Protein AF-A0A7D5H4E6-F1 (afdb_monomer)

Organism: NCBI:txid1699371

Secondary structure (DSSP, 8-state):
--------------------------TTPPBPTTT--B--EEEESSSS-EEEETT--EE-HHHHTT-

Sequence (67 aa):
MTDDDPDSSTADSTESVLEGVTLTPPMSLTLCPSCGEPVGSVTSRGPLDHTAGPCGCSLTPGEVRRL

Mean predicted aligned error: 14.85 Å

Solvent-accessible surface area (backbone atoms only — not comparable to full-atom values): 4602 Å² total; per-residue (Å²): 132,85,88,85,79,88,80,78,80,81,73,80,81,81,80,75,72,75,66,80,71,76,75,62,79,65,80,80,61,41,55,35,91,88,80,62,50,64,42,82,44,75,52,67,70,68,91,66,40,31,28,34,31,80,83,63,47,78,38,51,60,73,53,61,76,71,95

Structure (mmCIF, N/CA/C/O backbone):
data_AF-A0A7D5H4E6-F1
#
_entry.id   AF-A0A7D5H4E6-F1
#
loop_
_atom_site.group_PDB
_atom_site.id
_atom_site.type_symbol
_atom_site.label_atom_id
_atom_site.label_alt_id
_atom_site.label_comp_id
_atom_site.label_asym_i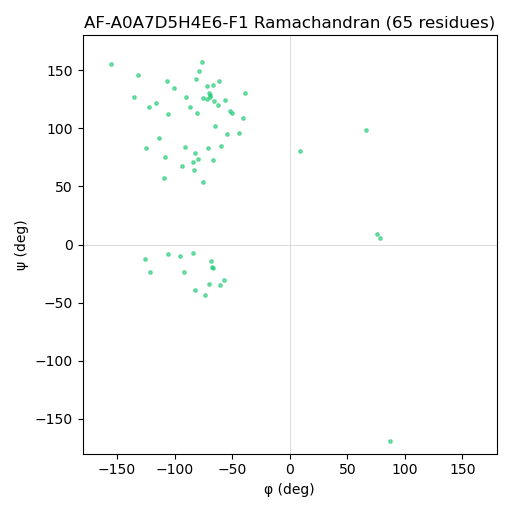d
_atom_site.label_entity_id
_atom_site.label_seq_id
_atom_site.pdbx_PDB_ins_code
_atom_site.Cartn_x
_atom_site.Cartn_y
_atom_site.Cartn_z
_atom_site.occupancy
_atom_site.B_iso_or_equiv
_atom_site.auth_seq_id
_atom_site.auth_comp_id
_atom_site.auth_asym_id
_atom_site.auth_atom_id
_atom_site.pdbx_PDB_model_num
ATOM 1 N N . MET A 1 1 ? 30.107 52.792 -2.465 1.00 49.50 1 MET A N 1
ATOM 2 C CA . MET A 1 1 ? 29.725 51.599 -3.245 1.00 49.50 1 MET A CA 1
ATOM 3 C C . MET A 1 1 ? 28.703 50.878 -2.396 1.00 49.50 1 MET A C 1
ATOM 5 O O . MET A 1 1 ? 28.937 50.778 -1.202 1.00 49.50 1 MET A O 1
ATOM 9 N N . THR A 1 2 ? 27.534 50.619 -2.971 1.00 61.34 2 THR A N 1
ATOM 10 C CA . THR A 1 2 ? 26.285 50.279 -2.275 1.00 61.34 2 THR A CA 1
ATOM 11 C C . THR A 1 2 ? 26.380 48.994 -1.448 1.00 61.34 2 THR A C 1
ATOM 13 O O . THR A 1 2 ? 27.014 48.038 -1.884 1.00 61.34 2 THR A O 1
ATOM 16 N N . ASP A 1 3 ? 25.753 49.045 -0.271 1.00 58.12 3 ASP A N 1
ATOM 17 C CA . ASP A 1 3 ? 25.408 47.955 0.651 1.00 58.12 3 ASP A CA 1
ATOM 18 C C . ASP A 1 3 ? 24.562 46.888 -0.068 1.00 58.12 3 ASP A C 1
ATOM 20 O O . ASP A 1 3 ? 23.527 47.225 -0.645 1.00 58.12 3 ASP A O 1
ATOM 24 N N . ASP A 1 4 ? 24.998 45.628 -0.048 1.00 63.78 4 ASP A N 1
ATOM 25 C CA . ASP A 1 4 ? 24.221 44.473 -0.518 1.00 63.78 4 ASP A CA 1
ATOM 26 C C . ASP A 1 4 ? 23.924 43.602 0.712 1.00 63.78 4 ASP A C 1
ATOM 28 O O . ASP A 1 4 ? 24.759 42.816 1.162 1.00 63.78 4 ASP A O 1
ATOM 32 N N . ASP A 1 5 ? 22.771 43.867 1.327 1.00 64.69 5 ASP A N 1
ATOM 33 C CA . ASP A 1 5 ? 22.238 43.162 2.493 1.00 64.69 5 ASP A CA 1
ATOM 34 C C . ASP A 1 5 ? 21.444 41.932 2.007 1.00 64.69 5 ASP A C 1
ATOM 36 O O . ASP A 1 5 ? 20.476 42.091 1.252 1.00 64.69 5 ASP A O 1
ATOM 40 N N . PRO A 1 6 ? 21.841 40.696 2.365 1.00 69.62 6 PRO A N 1
ATOM 41 C CA . PRO A 1 6 ? 21.144 39.494 1.937 1.00 69.62 6 PRO A CA 1
ATOM 42 C C . PRO A 1 6 ? 19.962 39.197 2.868 1.00 69.62 6 PRO A C 1
ATOM 44 O O . PRO A 1 6 ? 19.982 38.210 3.603 1.00 69.62 6 PRO A O 1
ATOM 47 N N . ASP A 1 7 ? 18.899 39.999 2.805 1.00 60.72 7 ASP A N 1
ATOM 48 C CA . ASP A 1 7 ? 17.602 39.590 3.351 1.00 60.72 7 ASP A CA 1
ATOM 49 C C . ASP A 1 7 ? 16.784 38.892 2.261 1.00 60.72 7 ASP A C 1
ATOM 51 O O . ASP A 1 7 ? 15.968 39.479 1.552 1.00 60.72 7 ASP A O 1
ATOM 55 N N . SER A 1 8 ? 17.041 37.595 2.101 1.00 55.72 8 SER A N 1
ATOM 56 C CA . SER A 1 8 ? 16.099 36.702 1.427 1.00 55.72 8 SER A CA 1
ATOM 57 C C . SER A 1 8 ? 15.477 35.764 2.451 1.00 55.72 8 SER A C 1
ATOM 59 O O . SER A 1 8 ? 15.543 34.540 2.327 1.00 55.72 8 SER A O 1
ATOM 61 N N . SER A 1 9 ? 14.854 36.349 3.473 1.00 55.59 9 SER A N 1
ATOM 62 C CA . SER A 1 9 ? 13.953 35.639 4.374 1.00 55.59 9 SER A CA 1
ATOM 63 C C . SER A 1 9 ? 12.580 35.475 3.713 1.00 55.59 9 SER A C 1
ATOM 65 O O . SER A 1 9 ? 11.612 36.127 4.096 1.00 55.59 9 SER A O 1
ATOM 67 N N . THR A 1 10 ? 12.442 34.582 2.728 1.00 60.81 10 THR A N 1
ATOM 68 C CA . THR A 1 10 ? 11.109 34.070 2.358 1.00 60.81 10 THR A CA 1
ATOM 69 C C . THR A 1 10 ? 10.749 32.949 3.317 1.00 60.81 10 THR A C 1
ATOM 71 O O . THR A 1 10 ? 10.913 31.762 3.029 1.00 60.81 10 THR A O 1
ATOM 74 N N . ALA A 1 11 ? 10.316 33.361 4.505 1.00 64.31 11 ALA A N 1
ATOM 75 C CA . ALA A 1 11 ? 9.560 32.509 5.394 1.00 64.31 11 ALA A CA 1
ATOM 76 C C . ALA A 1 11 ? 8.195 32.211 4.763 1.00 64.31 11 ALA A C 1
ATOM 78 O O . ALA A 1 11 ? 7.522 33.103 4.256 1.00 64.31 11 ALA A O 1
ATOM 79 N N . ASP A 1 12 ? 7.816 30.946 4.885 1.00 57.81 12 ASP A N 1
ATOM 80 C CA . ASP A 1 12 ? 6.448 30.451 4.845 1.00 57.81 12 ASP A CA 1
ATOM 81 C C . ASP A 1 12 ? 5.689 30.575 3.514 1.00 57.81 12 ASP A C 1
ATOM 83 O O . ASP A 1 12 ? 5.031 31.555 3.173 1.00 57.81 12 ASP A O 1
ATOM 87 N N . SER A 1 13 ? 5.672 29.464 2.792 1.00 52.38 13 SER A N 1
ATOM 88 C CA . SER A 1 13 ? 4.399 28.990 2.268 1.00 52.38 13 SER A CA 1
ATOM 89 C C . SER A 1 13 ? 4.250 27.565 2.753 1.00 52.38 13 SER A C 1
ATOM 91 O O . SER A 1 13 ? 4.628 26.598 2.094 1.00 52.38 13 SER A O 1
ATOM 93 N N . THR A 1 14 ? 3.762 27.454 3.988 1.00 65.19 14 THR A N 1
ATOM 94 C CA . THR A 1 14 ? 3.062 26.260 4.433 1.00 65.19 14 THR A CA 1
ATOM 95 C C . THR A 1 14 ? 1.853 26.062 3.525 1.00 65.19 14 THR A C 1
ATOM 97 O O . THR A 1 14 ? 0.725 26.427 3.836 1.00 65.19 14 THR A O 1
ATOM 100 N N . GLU A 1 15 ? 2.071 25.415 2.385 1.00 59.31 15 GLU A N 1
ATOM 101 C CA . GLU A 1 15 ? 0.997 24.813 1.600 1.00 59.31 15 GLU A CA 1
ATOM 102 C C . GLU A 1 15 ? 0.550 23.516 2.291 1.00 59.31 15 GLU A C 1
ATOM 104 O O . GLU A 1 15 ? 0.504 22.439 1.709 1.00 59.31 15 GLU A O 1
ATOM 109 N N . SER A 1 16 ? 0.205 23.617 3.576 1.00 60.09 16 SER A N 1
ATOM 110 C CA . SER A 1 16 ? -0.669 22.655 4.234 1.00 60.09 16 SER A CA 1
ATOM 111 C C . SER A 1 16 ? -2.101 23.059 3.920 1.00 60.09 16 SER A C 1
ATOM 113 O O . SER A 1 16 ? -2.880 23.402 4.805 1.00 60.09 16 SER A O 1
ATOM 115 N N . VAL A 1 17 ? -2.463 23.002 2.639 1.00 62.91 17 VAL A N 1
ATOM 116 C CA . VAL A 1 17 ? -3.864 22.831 2.264 1.00 62.91 17 VAL A CA 1
ATOM 117 C C . VAL A 1 17 ? -4.073 21.338 2.076 1.00 62.91 17 VAL A C 1
ATOM 119 O O . VAL A 1 17 ? -4.303 20.824 0.987 1.00 62.91 17 VAL A O 1
ATOM 122 N N . LEU A 1 18 ? -3.990 20.619 3.193 1.00 61.41 18 LEU A N 1
ATOM 123 C CA . LEU A 1 18 ? -4.794 19.421 3.345 1.00 61.41 18 LEU A CA 1
ATOM 124 C C . LEU A 1 18 ? -6.210 19.969 3.521 1.00 61.41 18 LEU A C 1
ATOM 126 O O . LEU A 1 18 ? -6.651 20.221 4.645 1.00 61.41 18 LEU A O 1
ATOM 130 N N . GLU A 1 19 ? -6.864 20.280 2.395 1.00 60.81 19 GLU A N 1
ATOM 131 C CA . GLU A 1 19 ? -8.300 20.536 2.343 1.00 60.81 19 GLU A CA 1
ATOM 132 C C . GLU A 1 19 ? -8.959 19.538 3.276 1.00 60.81 19 GLU A C 1
ATOM 134 O O . GLU A 1 19 ? -8.613 18.357 3.227 1.00 60.81 19 GLU A O 1
ATOM 139 N N . GLY A 1 20 ? -9.825 20.031 4.163 1.00 58.06 20 GLY A N 1
ATOM 140 C CA . GLY A 1 20 ? -10.470 19.233 5.189 1.00 58.06 20 GLY A CA 1
ATOM 141 C C . GLY A 1 20 ? -10.966 17.917 4.613 1.00 58.06 20 GLY A C 1
ATOM 142 O O . GLY A 1 20 ? -12.068 17.837 4.068 1.00 58.06 20 GLY A O 1
ATOM 143 N N . VAL A 1 21 ? -10.154 16.869 4.773 1.00 53.50 21 VAL A N 1
ATOM 144 C CA . VAL A 1 21 ? -10.604 15.505 4.616 1.00 53.50 21 VAL A CA 1
ATOM 145 C C . VAL A 1 21 ? -11.580 15.396 5.755 1.00 53.50 21 VAL A C 1
ATOM 147 O O . VAL A 1 21 ? -11.199 15.338 6.924 1.00 53.50 21 VAL A O 1
ATOM 150 N N . THR A 1 22 ? -12.859 15.489 5.410 1.00 52.44 22 THR A N 1
ATOM 151 C CA . THR A 1 22 ? -13.925 15.032 6.277 1.00 52.44 22 THR A CA 1
ATOM 152 C C . THR A 1 22 ? -13.540 13.592 6.566 1.00 52.44 22 THR A C 1
ATOM 154 O O . THR A 1 22 ? -13.764 12.716 5.730 1.00 52.44 22 THR A O 1
ATOM 157 N N . LEU A 1 23 ? -12.845 13.374 7.691 1.00 55.31 23 LEU A N 1
ATOM 158 C CA . LEU A 1 23 ? -12.536 12.072 8.255 1.00 55.31 23 LEU A CA 1
ATOM 159 C C . LEU A 1 23 ? -13.890 11.514 8.667 1.00 55.31 23 LEU A C 1
ATOM 161 O O . LEU A 1 23 ? -14.265 11.502 9.836 1.00 55.31 23 LEU A O 1
ATOM 165 N N . THR A 1 24 ? -14.668 11.130 7.658 1.00 58.50 24 THR A N 1
ATOM 166 C CA . THR A 1 24 ? -15.764 10.200 7.798 1.00 58.50 24 THR A CA 1
ATOM 167 C C . THR A 1 24 ? -15.114 9.048 8.546 1.00 58.50 24 THR A C 1
ATOM 169 O O . THR A 1 24 ? -14.150 8.497 8.006 1.00 58.50 24 THR A O 1
ATOM 172 N N . PRO A 1 25 ? -15.498 8.779 9.809 1.00 54.38 25 PRO A N 1
ATOM 173 C CA . PRO A 1 25 ? -14.858 7.745 10.609 1.00 54.38 25 PRO A CA 1
ATOM 174 C C . PRO A 1 25 ? -14.879 6.502 9.739 1.00 54.38 25 PRO A C 1
ATOM 176 O O . PRO A 1 25 ? -15.963 6.109 9.291 1.00 54.38 25 PRO A O 1
ATOM 179 N N . PRO A 1 26 ? -13.711 5.999 9.328 1.00 56.00 26 PRO A N 1
ATOM 180 C CA . PRO A 1 26 ? -13.706 5.190 8.144 1.00 56.00 26 PRO A CA 1
ATOM 181 C C . PRO A 1 26 ? -14.380 3.886 8.542 1.00 56.00 26 PRO A C 1
ATOM 183 O O . PRO A 1 26 ? -14.035 3.287 9.564 1.00 56.00 26 PRO A O 1
ATOM 186 N N . MET A 1 27 ? -15.418 3.520 7.789 1.00 55.94 27 MET A N 1
ATOM 187 C CA . MET A 1 27 ? -16.010 2.189 7.829 1.00 55.94 27 MET A CA 1
ATOM 188 C C . MET A 1 27 ? -14.851 1.198 7.921 1.00 55.94 27 MET A C 1
ATOM 190 O O . MET A 1 27 ? -14.059 1.134 6.991 1.00 55.94 27 MET A O 1
ATOM 194 N N . SER A 1 28 ? -14.693 0.568 9.087 1.00 61.47 28 SER A N 1
ATOM 195 C CA . SER A 1 28 ? -13.662 -0.405 9.461 1.00 61.47 28 SER A CA 1
ATOM 196 C C . SER A 1 28 ? -12.525 -0.566 8.439 1.00 61.47 28 SER A C 1
ATOM 198 O O . SER A 1 28 ? -12.552 -1.505 7.650 1.00 61.47 28 SER A O 1
ATOM 200 N N . LEU A 1 29 ? -11.538 0.344 8.426 1.00 71.94 29 LEU A N 1
ATOM 201 C CA . LEU A 1 29 ? -10.362 0.166 7.562 1.00 71.94 29 LEU A CA 1
ATOM 202 C C . LEU A 1 29 ? -9.651 -1.103 7.989 1.00 71.94 29 LEU A C 1
ATOM 204 O O . LEU A 1 29 ? -9.208 -1.208 9.138 1.00 71.94 29 LEU A O 1
ATOM 208 N N . THR A 1 30 ? -9.531 -2.056 7.073 1.00 82.94 30 THR A N 1
ATOM 209 C CA . THR A 1 30 ? -8.779 -3.256 7.384 1.00 82.94 30 THR A CA 1
ATOM 210 C C . THR A 1 30 ? -7.298 -2.900 7.485 1.00 82.94 30 THR A C 1
ATOM 212 O O . THR A 1 30 ? -6.722 -2.247 6.614 1.00 82.94 30 THR A O 1
ATOM 215 N N . LEU A 1 31 ? -6.692 -3.279 8.607 1.00 86.75 31 LEU A N 1
ATOM 216 C CA . LEU A 1 31 ? -5.295 -2.993 8.913 1.00 86.75 31 LEU A CA 1
ATOM 217 C C . LEU A 1 31 ? -4.404 -4.014 8.213 1.00 86.75 31 LEU A C 1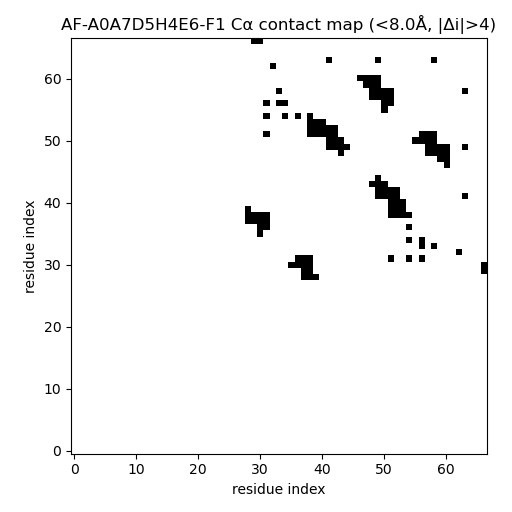
ATOM 219 O O . LEU A 1 31 ? -4.730 -5.201 8.132 1.00 86.75 31 LEU A O 1
ATOM 223 N N . CYS A 1 32 ? -3.257 -3.556 7.728 1.00 86.94 32 CYS A N 1
ATOM 224 C CA . CYS A 1 32 ? -2.269 -4.413 7.111 1.00 86.94 32 CYS A CA 1
ATOM 225 C C . CYS A 1 32 ? -1.712 -5.370 8.178 1.00 86.94 32 CYS A C 1
ATOM 227 O O . CYS A 1 32 ? -1.177 -4.904 9.183 1.00 86.94 32 CYS A O 1
ATOM 229 N N . PRO A 1 33 ? -1.783 -6.695 7.986 1.00 83.31 33 PRO A N 1
ATOM 230 C CA . PRO A 1 33 ? -1.309 -7.660 8.979 1.00 83.31 33 PRO A CA 1
ATOM 231 C C . PRO A 1 33 ? 0.213 -7.624 9.187 1.00 83.31 33 PRO A C 1
ATOM 233 O O . PRO A 1 33 ? 0.692 -8.070 10.227 1.00 83.31 33 PRO A O 1
ATOM 236 N N . SER A 1 34 ? 0.978 -7.084 8.231 1.00 83.75 34 SER A N 1
ATOM 237 C CA . SER A 1 34 ? 2.439 -6.994 8.328 1.00 83.75 34 SER A CA 1
ATOM 238 C C . SER A 1 34 ? 2.930 -5.791 9.138 1.00 83.75 34 SER A C 1
ATOM 240 O O . SER A 1 34 ? 3.906 -5.921 9.872 1.00 83.75 34 SER A O 1
ATOM 242 N N . CYS A 1 35 ? 2.293 -4.624 8.999 1.00 85.81 35 CYS A N 1
ATOM 243 C CA . CYS A 1 35 ? 2.762 -3.367 9.603 1.00 85.81 35 CYS A CA 1
ATOM 244 C C . CYS A 1 35 ? 1.722 -2.647 10.474 1.00 85.81 35 CYS A C 1
ATOM 246 O O . CYS A 1 35 ? 2.077 -1.727 11.202 1.00 85.81 35 CYS A O 1
ATOM 248 N N . GLY A 1 36 ? 0.452 -3.051 10.421 1.00 85.44 36 GLY A N 1
ATOM 249 C CA . GLY A 1 36 ? -0.641 -2.419 11.158 1.00 85.44 36 GLY A CA 1
ATOM 250 C C . GLY A 1 36 ? -1.167 -1.120 10.541 1.00 85.44 36 GLY A C 1
ATOM 251 O O . GLY A 1 36 ? -2.019 -0.484 11.147 1.00 85.44 36 GLY A O 1
ATOM 252 N N . GLU A 1 37 ? -0.702 -0.715 9.358 1.00 86.44 37 GLU A N 1
ATOM 253 C CA . GLU A 1 37 ? -1.18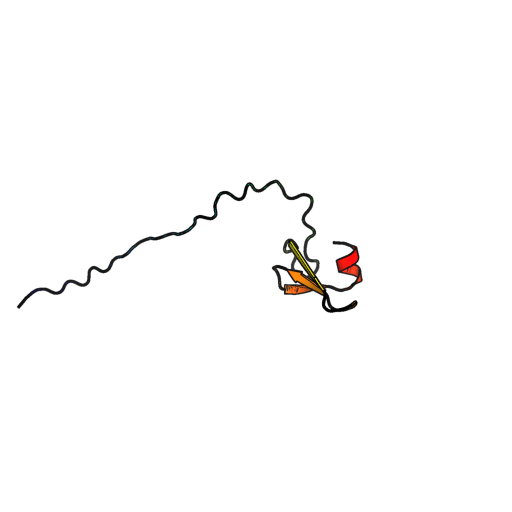1 0.501 8.681 1.00 86.44 37 GLU A CA 1
ATOM 254 C C . GLU A 1 37 ? -2.540 0.262 7.991 1.00 86.44 37 GLU A C 1
ATOM 256 O O . GLU A 1 37 ? -2.788 -0.857 7.535 1.00 86.44 37 GLU A O 1
ATOM 261 N N . PRO A 1 38 ? -3.437 1.259 7.863 1.00 85.94 38 PRO A N 1
ATOM 262 C CA . PRO A 1 38 ? -4.722 1.046 7.215 1.00 85.94 38 PRO A CA 1
ATOM 263 C C . PRO A 1 38 ? -4.537 0.806 5.715 1.00 85.94 38 PRO A C 1
ATOM 265 O O . PRO A 1 38 ? -3.895 1.589 5.010 1.00 85.94 38 PRO A O 1
ATOM 268 N N . VAL A 1 39 ? -5.128 -0.280 5.217 1.00 87.44 39 VAL A N 1
ATOM 269 C CA . VAL A 1 39 ? -5.089 -0.623 3.797 1.00 87.44 39 VAL A CA 1
ATOM 270 C C . VAL A 1 39 ? -6.148 0.197 3.069 1.00 87.44 39 VAL A C 1
ATOM 272 O O . VAL A 1 39 ? -7.344 0.006 3.270 1.00 87.44 39 VAL A O 1
ATOM 275 N N . GLY A 1 40 ? -5.703 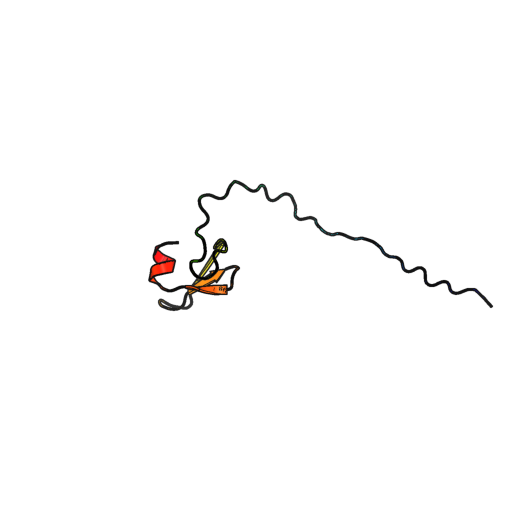1.113 2.209 1.00 83.50 40 GLY A N 1
ATOM 276 C CA . GLY A 1 40 ? -6.588 1.892 1.337 1.00 83.50 40 GLY A CA 1
ATOM 27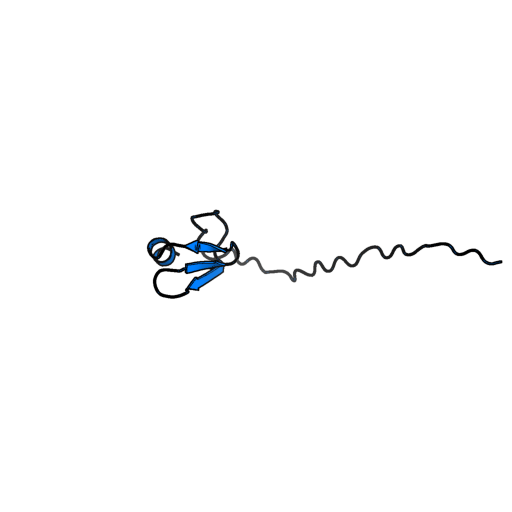7 C C . GLY A 1 40 ? -6.795 1.248 -0.035 1.00 83.50 40 GLY A C 1
ATOM 278 O O . GLY A 1 40 ? -7.789 1.511 -0.705 1.00 83.50 40 GLY A O 1
ATOM 279 N N . SER A 1 41 ? -5.857 0.404 -0.472 1.00 85.44 41 SER A N 1
ATOM 280 C CA . SER A 1 41 ? -5.936 -0.309 -1.750 1.00 85.44 41 SER A CA 1
ATOM 281 C C . SER A 1 41 ? -5.110 -1.593 -1.726 1.00 85.44 41 SER A C 1
ATOM 283 O O . SER A 1 41 ? -4.138 -1.703 -0.981 1.00 85.44 41 SER A O 1
ATOM 285 N N . VAL A 1 42 ? -5.470 -2.563 -2.567 1.00 87.38 42 VAL A N 1
ATOM 286 C CA . VAL A 1 42 ? -4.675 -3.779 -2.782 1.00 87.38 42 VAL A CA 1
ATOM 287 C C . VAL A 1 42 ? -4.330 -3.878 -4.260 1.00 87.38 42 VAL A C 1
ATOM 289 O O . VAL A 1 42 ? -5.210 -3.993 -5.111 1.00 87.38 42 VAL A O 1
ATOM 292 N N . THR A 1 43 ? -3.038 -3.856 -4.572 1.00 89.81 43 THR A N 1
ATOM 293 C CA . THR A 1 43 ? -2.537 -4.124 -5.924 1.00 89.81 4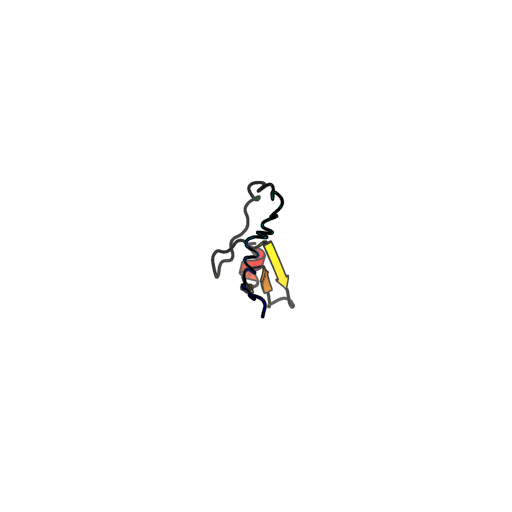3 THR A CA 1
ATOM 294 C C . THR A 1 43 ? -2.276 -5.616 -6.054 1.00 89.81 43 THR A C 1
ATOM 296 O O . THR A 1 43 ? -1.571 -6.182 -5.230 1.00 89.81 43 THR A O 1
ATOM 299 N N . SER A 1 44 ? -2.831 -6.265 -7.077 1.00 89.75 44 SER A N 1
ATOM 300 C CA . SER A 1 44 ? -2.656 -7.707 -7.298 1.00 89.75 44 SER A CA 1
ATOM 301 C C . SER A 1 44 ? -1.917 -7.956 -8.608 1.00 89.75 44 SER A C 1
ATOM 303 O O . SER A 1 44 ? -2.388 -7.546 -9.670 1.00 89.75 44 SER A O 1
ATOM 305 N N . ARG A 1 45 ? -0.772 -8.638 -8.551 1.00 89.19 45 ARG A N 1
ATOM 306 C CA . ARG A 1 45 ? 0.006 -9.080 -9.716 1.00 89.19 45 AR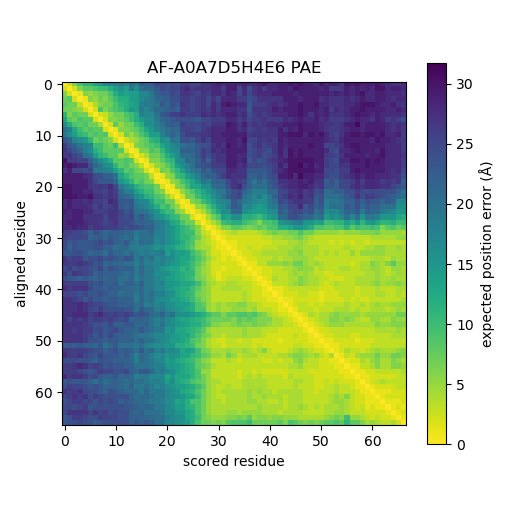G A CA 1
ATOM 307 C C . ARG A 1 45 ? -0.124 -10.593 -9.871 1.00 89.19 45 ARG A C 1
ATOM 309 O O . ARG A 1 45 ? 0.775 -11.375 -9.590 1.00 89.19 45 ARG A O 1
ATOM 316 N N . GLY A 1 46 ? -1.285 -11.008 -10.363 1.00 84.69 46 GLY A N 1
ATOM 317 C CA . GLY A 1 46 ? -1.641 -12.421 -10.469 1.00 84.69 46 GLY A CA 1
ATOM 318 C C . GLY A 1 46 ? -2.278 -12.963 -9.183 1.00 84.69 46 GLY A C 1
ATOM 319 O O . GLY A 1 46 ? -2.676 -12.190 -8.317 1.00 84.69 46 GLY A O 1
ATOM 320 N N . PRO A 1 47 ? -2.443 -14.291 -9.070 1.00 85.12 47 PRO A N 1
ATOM 321 C CA . PRO A 1 47 ? -3.237 -14.910 -8.005 1.00 85.12 47 PRO A CA 1
ATOM 322 C C . PRO A 1 47 ? -2.486 -15.117 -6.680 1.00 85.12 47 PRO A C 1
ATOM 324 O O . PRO A 1 47 ? -3.089 -15.582 -5.714 1.00 85.12 47 PRO A O 1
ATOM 327 N N . LEU A 1 48 ? -1.174 -14.866 -6.657 1.00 86.25 48 LEU A N 1
ATOM 328 C CA . LEU A 1 48 ? -0.303 -15.123 -5.504 1.00 86.25 48 LEU A CA 1
ATOM 329 C C . LEU A 1 48 ? 0.409 -13.870 -4.992 1.00 86.25 48 LEU A C 1
ATOM 331 O O . LEU A 1 48 ? 0.807 -13.852 -3.833 1.00 86.25 48 LEU A O 1
ATOM 335 N N . ASP A 1 49 ? 0.577 -12.853 -5.839 1.00 87.44 49 ASP A N 1
ATOM 336 C CA . ASP A 1 49 ? 1.300 -11.633 -5.495 1.00 87.44 49 ASP A CA 1
ATOM 337 C C . ASP A 1 49 ? 0.301 -10.501 -5.275 1.00 87.44 49 ASP A C 1
ATOM 339 O O . ASP A 1 49 ? -0.393 -10.063 -6.197 1.00 87.44 49 ASP A O 1
ATOM 343 N N . HIS A 1 50 ? 0.210 -10.052 -4.030 1.00 89.38 50 HIS A N 1
ATOM 344 C CA . HIS A 1 50 ? -0.646 -8.949 -3.632 1.00 89.38 50 HIS A CA 1
ATOM 345 C C . HIS A 1 50 ? 0.157 -7.971 -2.787 1.00 89.38 50 HIS A C 1
ATOM 347 O O . HIS A 1 50 ? 1.035 -8.368 -2.026 1.00 89.38 50 HIS A O 1
ATOM 353 N N . THR A 1 51 ? -0.136 -6.684 -2.904 1.00 90.38 51 THR A N 1
ATOM 354 C CA . THR A 1 51 ? 0.566 -5.628 -2.179 1.00 90.38 51 THR A CA 1
ATOM 355 C C . THR A 1 51 ? -0.441 -4.640 -1.618 1.00 90.38 51 THR A C 1
ATOM 357 O O . THR A 1 51 ? -1.282 -4.118 -2.353 1.00 90.38 51 THR A O 1
ATOM 360 N N . ALA A 1 52 ? -0.353 -4.380 -0.318 1.00 90.44 52 ALA A N 1
ATOM 361 C CA . ALA A 1 52 ? -1.143 -3.363 0.355 1.00 90.44 52 ALA A CA 1
ATOM 362 C C . ALA A 1 52 ? -0.601 -1.967 0.025 1.00 90.44 52 ALA A C 1
ATOM 364 O O . ALA A 1 52 ? 0.576 -1.685 0.230 1.00 90.44 52 ALA A O 1
ATOM 365 N N . GLY A 1 53 ? -1.462 -1.077 -0.458 1.00 87.25 53 GLY A N 1
ATOM 366 C CA . GLY A 1 53 ? -1.198 0.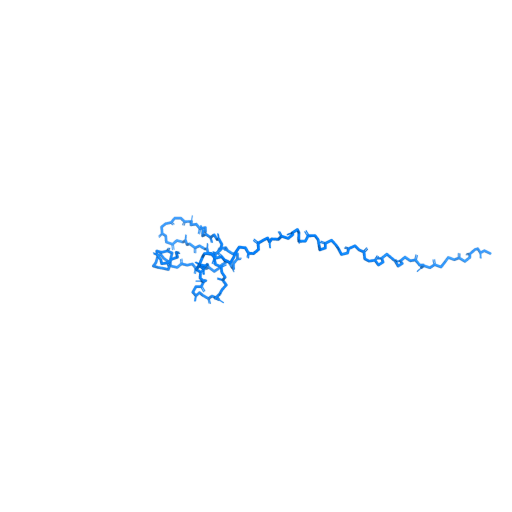355 -0.547 1.00 87.25 53 GLY A CA 1
ATOM 367 C C . GLY A 1 53 ? -1.892 1.086 0.608 1.00 87.25 53 GLY A C 1
ATOM 368 O O . GLY A 1 53 ? -3.069 0.803 0.864 1.00 87.25 53 GLY A O 1
ATOM 369 N N . PRO A 1 54 ? -1.217 2.025 1.301 1.00 84.44 54 PRO A N 1
ATOM 370 C CA . PRO A 1 54 ? 0.041 2.687 0.917 1.00 84.44 54 PRO A CA 1
ATOM 371 C C . PRO A 1 54 ? 1.332 2.076 1.493 1.00 84.44 54 PRO A C 1
ATOM 373 O O . PRO A 1 54 ? 2.413 2.465 1.063 1.00 84.44 54 PRO A O 1
ATOM 376 N N . CYS A 1 55 ? 1.255 1.139 2.440 1.00 86.69 55 CYS A N 1
ATOM 377 C CA . CYS A 1 55 ? 2.434 0.640 3.162 1.00 86.69 55 CYS A CA 1
ATOM 378 C C . CYS A 1 55 ? 3.428 -0.167 2.304 1.00 86.69 55 CYS A C 1
ATOM 380 O O . CYS A 1 55 ? 4.583 -0.334 2.688 1.00 86.69 55 CYS A O 1
ATOM 382 N N . GLY A 1 56 ? 2.997 -0.686 1.152 1.00 89.00 56 GLY A N 1
ATOM 383 C CA . GLY A 1 56 ? 3.832 -1.470 0.243 1.00 89.00 56 GLY A CA 1
ATOM 384 C C . GLY A 1 56 ? 4.105 -2.901 0.714 1.00 89.00 56 GLY A C 1
ATOM 385 O O . GLY A 1 56 ? 4.931 -3.587 0.116 1.00 89.00 56 GLY A O 1
ATOM 386 N N . CYS A 1 57 ? 3.437 -3.375 1.769 1.00 89.62 57 CYS A N 1
ATOM 387 C CA . CYS A 1 57 ? 3.639 -4.727 2.283 1.00 89.62 57 CYS A CA 1
ATOM 388 C C . CYS A 1 57 ? 3.042 -5.780 1.343 1.00 89.62 57 CYS A C 1
ATOM 390 O O . CYS A 1 57 ? 1.908 -5.638 0.878 1.00 89.62 57 CYS A O 1
ATOM 392 N N . SER A 1 58 ? 3.781 -6.864 1.103 1.00 89.81 58 SER A N 1
ATOM 393 C CA . SER A 1 58 ? 3.266 -8.034 0.391 1.00 89.81 58 SER A CA 1
ATOM 394 C C . SER A 1 58 ? 2.241 -8.768 1.251 1.00 89.81 58 SER A C 1
ATOM 396 O O . SER A 1 58 ? 2.506 -9.085 2.407 1.00 89.81 58 SER A O 1
ATOM 398 N N . LEU A 1 59 ? 1.084 -9.060 0.671 1.00 86.88 59 LEU A N 1
ATOM 399 C CA . LEU A 1 59 ? 0.010 -9.813 1.296 1.00 86.88 59 LEU A CA 1
ATOM 400 C C . LEU A 1 59 ? -0.063 -11.207 0.689 1.00 86.88 59 LEU A C 1
ATOM 402 O O . LEU A 1 59 ? 0.040 -11.390 -0.526 1.00 86.88 59 LEU A O 1
ATOM 406 N N . THR A 1 60 ? -0.318 -12.194 1.533 1.00 88.81 60 THR A N 1
ATOM 407 C CA . THR A 1 60 ? -0.665 -13.534 1.075 1.00 88.81 60 THR A CA 1
ATOM 408 C C . THR A 1 60 ? -2.116 -13.577 0.575 1.00 88.81 60 THR A C 1
ATOM 410 O O . THR A 1 60 ? -2.962 -12.790 1.012 1.00 88.81 60 THR A O 1
ATOM 413 N N . PRO A 1 61 ? -2.479 -14.543 -0.287 1.00 84.94 61 PRO A N 1
ATOM 414 C CA . PRO A 1 61 ? -3.856 -14.693 -0.769 1.00 84.94 61 PRO A CA 1
ATOM 415 C C . PRO A 1 61 ? -4.884 -14.882 0.357 1.00 84.94 61 PRO A C 1
ATOM 417 O O . PRO A 1 61 ? -6.048 -14.507 0.223 1.00 84.94 61 PRO A O 1
ATOM 420 N N . GLY A 1 62 ? -4.464 -15.489 1.473 1.00 85.75 62 GLY A N 1
ATOM 421 C CA . GLY A 1 62 ? -5.310 -15.677 2.649 1.00 85.75 62 GLY A CA 1
ATOM 422 C C . GLY A 1 62 ? -5.608 -14.369 3.380 1.00 85.75 62 GLY A C 1
ATOM 423 O O . GLY A 1 62 ? -6.710 -14.208 3.897 1.00 85.75 62 GLY A O 1
ATOM 424 N N . GLU A 1 63 ? -4.656 -13.437 3.391 1.00 84.81 63 GLU A N 1
ATOM 425 C CA . GLU A 1 63 ? -4.815 -12.114 3.996 1.00 84.81 63 GLU A CA 1
ATOM 426 C C . GLU A 1 63 ? -5.705 -11.226 3.134 1.00 84.81 63 GLU A C 1
ATOM 428 O O . GLU A 1 63 ? -6.638 -10.632 3.659 1.00 84.81 63 GLU A O 1
ATOM 433 N N . VAL A 1 64 ? -5.519 -11.231 1.810 1.00 83.19 64 VAL A N 1
ATOM 434 C CA . VAL A 1 64 ? -6.377 -10.467 0.885 1.00 83.19 64 VAL A CA 1
ATOM 435 C C . VAL A 1 64 ? -7.838 -10.901 0.951 1.00 83.19 64 VAL A C 1
ATOM 437 O O . VAL A 1 64 ? -8.724 -10.066 0.852 1.00 83.19 64 VAL A O 1
ATOM 440 N N . ARG A 1 65 ? -8.119 -12.191 1.167 1.00 83.12 65 ARG A N 1
ATOM 441 C CA . ARG A 1 65 ? -9.497 -12.685 1.353 1.00 83.12 65 ARG A CA 1
ATOM 442 C C . ARG A 1 65 ? -10.159 -12.225 2.657 1.00 83.12 65 ARG A C 1
ATOM 444 O O . ARG A 1 65 ? -11.355 -12.455 2.818 1.00 83.12 65 ARG A O 1
ATOM 451 N N . ARG A 1 66 ? -9.386 -11.690 3.605 1.00 78.12 66 ARG A N 1
ATOM 452 C CA . ARG A 1 66 ? -9.853 -11.212 4.916 1.00 78.12 66 ARG A CA 1
ATOM 453 C C . ARG A 1 66 ? -9.887 -9.686 5.023 1.00 78.12 66 ARG A C 1
ATOM 455 O O . ARG A 1 66 ? -10.360 -9.200 6.048 1.00 78.12 66 ARG A O 1
ATOM 462 N N . LEU A 1 67 ? -9.351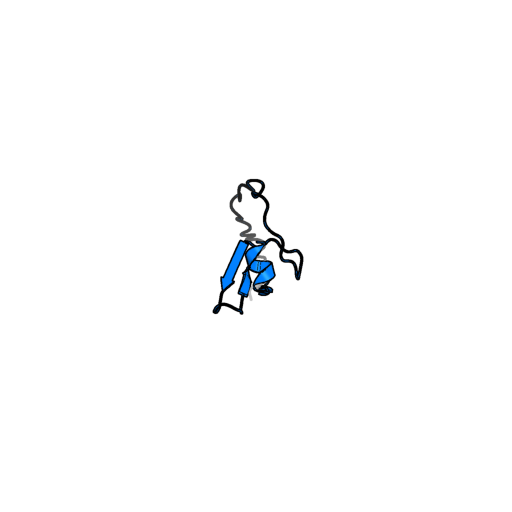 -8.979 4.023 1.00 74.88 67 LEU A N 1
ATOM 463 C CA . LEU A 1 67 ? -9.464 -7.528 3.874 1.00 74.88 67 LEU A CA 1
ATOM 464 C C . LEU A 1 67 ? -10.859 -7.150 3.386 1.00 74.88 67 LEU A C 1
ATOM 466 O O . LEU A 1 67 ? -11.358 -6.138 3.922 1.00 74.88 67 LEU A O 1
#

Nearest PDB structures (foldseek):
  8pj4-assembly1_k  TM=4.993E-01  e=1.011E+00  Homo sapiens
  8pj6-assembly1_k  TM=4.823E-01  e=2.836E+00  Homo sapiens
  8pj1-assembly1_k  TM=4.740E-01  e=3.255E+00  Homo sapiens
  7qp7-assembly1_k  TM=4.191E-01  e=5.642E+00  Homo sapiens
  8pj5-assembly1_k  TM=4.430E-01  e=6.475E+00  Homo sapiens

pLDDT: mean 74.51, std 13.84, range [49.5, 90.44]

Foldseek 3Di:
DDDDDPPPPPDDDPPPPPPPPPPPVDPPQDADPVPRHGFPDWDDDPQAWIAGPPVRDTDGNVVVVVD

Radius of gyration: 22.33 Å; Cα contacts (8 Å, |Δi|>4): 66; chains: 1; bounding box: 46×67×22 Å